Protein AF-A0A8E2B5D4-F1 (afdb_monomer)

Sequence (115 aa):
NPGNNLHVSSLSHRVDTRDLEAAFAKIGRVQKAQVMYDPHTRESRGFGFVTMETAEEADAAITALNATELMGKTMTVEKVCAAVHVCECARRGRARTPTPGRYYGPPKRNECTSY

Nearest PDB structures (foldseek):
  6ue5-assembly1_C  TM=9.657E-01  e=4.025E-10  Homo sapiens
  3mdf-assembly2_B  TM=9.377E-01  e=9.424E-10  Homo sapiens
  2rra-assembly1_A  TM=9.316E-01  e=9.424E-10 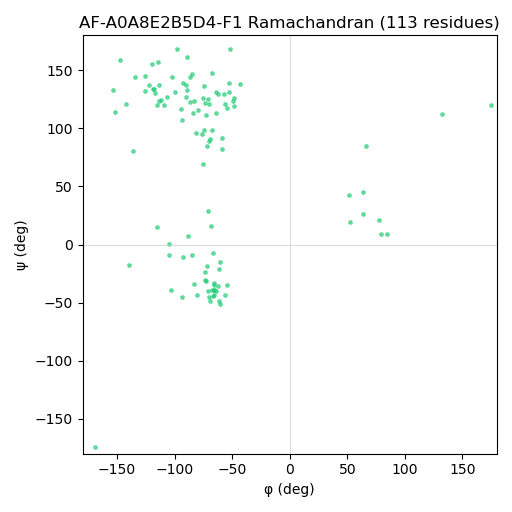 Homo sapiens
  7dvq-assembly1_Y  TM=8.521E-01  e=5.101E-08  Homo sapiens
  7b0y-assembly1_b  TM=7.780E-01  e=5.379E-07  Homo sapiens

Mean predicted aligned error: 14.14 Å

InterPro domains:
  IPR000504 RNA recognition motif domain [PF00076] (8-75)
  IPR000504 RNA recognition motif domain [PS50102] (4-82)
  IPR000504 RNA recognition motif domain [SM00360] (5-78)
  IPR012677 Nucleotide-binding alpha-beta plait domain superfamily [G3DSA:3.30.70.330] (1-113)
  IPR035979 RNA-binding domain superfamily [SSF54928] (2-98)
  IPR050441 RNA-binding motif [PTHR48034] (5-105)

Organism: NCBI:txid1052685

Radius of gy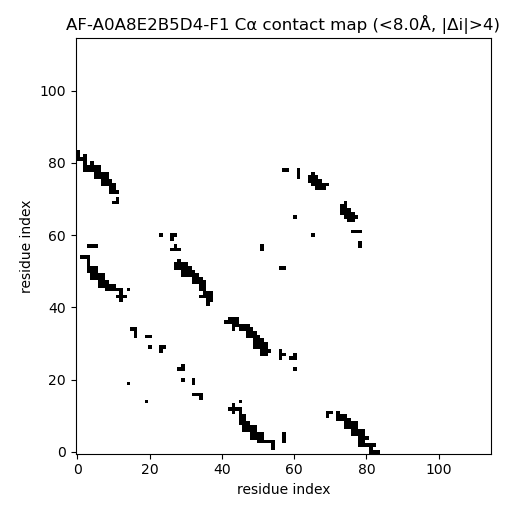ration: 27.96 Å; Cα contacts (8 Å, |Δi|>4): 165; chains: 1; bounding box: 54×87×54 Å

pLDDT: mean 73.02, std 13.36, range [32.47, 88.44]

Secondary structure (DSSP, 8-state):
--S-EEEEES--TT--HHHHHHHHTTTS-EEEEEEEEPTTT--EEEEEEEEES-HHHHHHHHHHHTT-EETTEE-EEEE-----S--TT-S---PPPPPSS---PSP--------

Foldseek 3Di:
DQQQKKKKAWADQPDDQVNVCVLLVVQAAWPDKAFDADPPVRTTPRIIMTGGPDNVSLVVSQVVQAQDDDPNIGMGMDTPCPPDDDPVPPPPPPDPPPPPDDPPDDDPPPDPDDD

Solvent-accessible surface area (backbone atoms only — not comparable to full-atom values): 7060 Å² total; per-residue (Å²): 94,92,46,26,36,36,37,39,38,52,44,51,65,85,67,50,51,66,58,52,47,60,59,48,54,76,68,36,63,70,74,45,68,46,62,46,62,38,88,84,78,71,43,42,70,19,38,33,42,36,32,35,73,42,45,68,46,42,55,52,42,31,71,74,48,40,65,41,74,48,95,92,32,58,22,42,43,43,74,43,74,51,83,71,80,76,63,99,72,71,63,90,71,74,71,75,73,76,69,93,63,84,84,79,68,82,80,81,88,71,82,85,76,90,130

Structure (mmCIF, N/CA/C/O backbone):
data_AF-A0A8E2B5D4-F1
#
_entry.id   AF-A0A8E2B5D4-F1
#
loop_
_atom_site.group_PDB
_atom_site.id
_atom_site.type_symbol
_atom_site.label_atom_id
_atom_site.label_alt_id
_atom_site.label_comp_id
_atom_site.label_asym_id
_atom_site.label_entity_id
_atom_site.label_seq_id
_atom_site.pdbx_PDB_ins_code
_atom_site.Cartn_x
_atom_site.Cartn_y
_atom_site.Cartn_z
_atom_site.occupancy
_atom_site.B_iso_or_equiv
_atom_site.auth_seq_id
_atom_site.auth_comp_id
_atom_site.auth_asym_id
_atom_site.auth_atom_id
_atom_site.pdbx_PDB_model_num
ATOM 1 N N . ASN A 1 1 ? -2.050 13.592 5.926 1.00 52.62 1 ASN A N 1
ATOM 2 C CA . ASN A 1 1 ? -2.754 12.611 5.074 1.00 52.62 1 ASN A CA 1
ATOM 3 C C . ASN A 1 1 ? -3.458 11.643 6.013 1.00 52.62 1 ASN A C 1
ATOM 5 O O . ASN A 1 1 ? -2.753 11.108 6.858 1.00 52.62 1 ASN A O 1
ATOM 9 N N . PRO A 1 2 ? -4.784 11.459 5.944 1.00 61.12 2 PRO A N 1
ATOM 10 C CA . PRO A 1 2 ? -5.584 10.778 6.979 1.00 61.12 2 PRO A CA 1
ATOM 11 C C . PRO A 1 2 ? -5.356 9.256 7.165 1.00 61.12 2 PRO A C 1
ATOM 13 O O . PRO A 1 2 ? -6.130 8.607 7.853 1.00 61.12 2 PRO A O 1
ATOM 16 N N . GLY A 1 3 ? -4.263 8.678 6.650 1.00 65.88 3 GLY A N 1
ATOM 17 C CA . GLY A 1 3 ? -3.929 7.259 6.855 1.00 65.88 3 GLY A CA 1
ATOM 18 C C . GLY A 1 3 ? -4.597 6.286 5.877 1.00 65.88 3 GLY A C 1
ATOM 19 O O . GLY A 1 3 ? -4.474 5.083 6.050 1.00 65.88 3 GLY A O 1
ATOM 20 N N . ASN A 1 4 ? -5.253 6.784 4.830 1.00 77.69 4 ASN A N 1
ATOM 21 C CA . ASN A 1 4 ? -6.055 5.986 3.890 1.00 77.69 4 ASN A CA 1
ATOM 22 C C . ASN A 1 4 ? -5.227 5.425 2.715 1.00 77.69 4 ASN A C 1
ATOM 24 O O . ASN A 1 4 ? -5.785 4.920 1.744 1.00 77.69 4 ASN A O 1
ATOM 28 N N . ASN A 1 5 ? -3.901 5.578 2.760 1.00 85.94 5 ASN A N 1
ATOM 29 C CA . ASN A 1 5 ? -3.005 5.140 1.696 1.00 85.94 5 ASN A CA 1
ATOM 30 C C . ASN A 1 5 ? -2.374 3.801 2.058 1.00 85.94 5 ASN A C 1
ATOM 32 O O . ASN A 1 5 ? -1.801 3.640 3.136 1.00 85.94 5 ASN A O 1
ATOM 36 N N . LEU A 1 6 ? -2.427 2.883 1.111 1.00 86.69 6 LEU A N 1
ATOM 37 C CA . LEU A 1 6 ? -1.893 1.539 1.179 1.00 86.69 6 LEU A CA 1
ATOM 38 C C . LEU A 1 6 ? -0.749 1.399 0.179 1.00 86.69 6 LEU A C 1
ATOM 40 O O . LEU A 1 6 ? -0.823 1.870 -0.959 1.00 86.69 6 LEU A O 1
ATOM 44 N N . HIS A 1 7 ? 0.310 0.743 0.626 1.00 87.31 7 HIS A N 1
ATOM 45 C CA . HIS A 1 7 ? 1.449 0.337 -0.173 1.00 87.31 7 HIS A CA 1
ATOM 46 C C . HIS A 1 7 ? 1.377 -1.164 -0.380 1.00 87.31 7 HIS A C 1
ATOM 48 O O . HIS A 1 7 ? 1.260 -1.924 0.577 1.00 87.31 7 HIS A O 1
ATOM 54 N N . VAL A 1 8 ? 1.452 -1.584 -1.635 1.00 85.56 8 VAL A N 1
ATOM 55 C CA . VAL A 1 8 ? 1.482 -2.996 -1.999 1.00 85.56 8 VAL A CA 1
ATOM 56 C C . VAL A 1 8 ? 2.857 -3.307 -2.566 1.00 85.56 8 VAL A C 1
ATOM 58 O O . VAL A 1 8 ? 3.307 -2.660 -3.514 1.00 85.56 8 VAL A O 1
ATOM 61 N N . SER A 1 9 ? 3.518 -4.289 -1.965 1.00 82.75 9 SER A N 1
ATOM 62 C CA . SER A 1 9 ? 4.863 -4.749 -2.291 1.00 82.75 9 SER A CA 1
ATOM 63 C C . SER A 1 9 ? 4.882 -6.205 -2.717 1.00 82.75 9 SER A C 1
ATOM 65 O O . SER A 1 9 ? 4.032 -6.998 -2.320 1.00 82.75 9 SER A O 1
ATOM 67 N N . SER A 1 10 ? 5.907 -6.561 -3.497 1.00 78.56 10 SER A N 1
ATOM 68 C CA . SER A 1 10 ? 6.164 -7.942 -3.919 1.00 78.56 10 SER A CA 1
ATOM 69 C C . SER A 1 10 ? 5.044 -8.530 -4.793 1.00 78.56 10 SER A C 1
ATOM 71 O O . SER A 1 10 ? 4.619 -9.672 -4.634 1.00 78.56 10 SER A O 1
ATOM 73 N N . LEU A 1 11 ? 4.572 -7.750 -5.768 1.00 76.44 11 LEU A N 1
ATOM 74 C CA . LEU A 1 11 ? 3.659 -8.240 -6.800 1.00 76.44 11 LEU A CA 1
ATOM 75 C C . LEU A 1 11 ? 4.425 -8.889 -7.956 1.00 76.44 11 LEU A C 1
ATOM 77 O O . LEU A 1 11 ? 5.528 -8.473 -8.320 1.00 76.44 11 LEU A O 1
ATOM 81 N N . SER A 1 12 ? 3.818 -9.910 -8.560 1.00 73.31 12 SER A N 1
ATOM 82 C CA . SER A 1 12 ? 4.306 -10.481 -9.816 1.00 73.31 12 SER A CA 1
ATOM 83 C C . SER A 1 12 ? 4.130 -9.478 -10.958 1.00 73.31 12 SER A C 1
ATOM 85 O O . SER A 1 12 ? 3.157 -8.728 -10.985 1.00 73.31 12 SER A O 1
ATOM 87 N N . HIS A 1 13 ? 5.033 -9.497 -11.943 1.00 74.19 13 HIS A N 1
ATOM 88 C CA . HIS A 1 13 ? 4.990 -8.589 -13.098 1.00 74.19 13 HIS A CA 1
ATOM 89 C C . HIS A 1 13 ? 3.718 -8.728 -13.951 1.00 74.19 13 HIS A C 1
ATOM 91 O O . HIS A 1 13 ? 3.427 -7.856 -14.761 1.00 74.19 13 HIS A O 1
ATOM 97 N N . ARG A 1 14 ? 2.964 -9.817 -13.753 1.00 75.94 14 ARG A N 1
ATOM 98 C CA . ARG A 1 14 ? 1.689 -10.111 -14.419 1.00 75.94 14 ARG A CA 1
ATOM 99 C C . ARG A 1 14 ? 0.466 -9.480 -13.750 1.00 75.94 14 ARG A C 1
ATOM 101 O O . ARG A 1 14 ? -0.622 -9.630 -14.285 1.00 75.94 14 ARG A O 1
ATOM 108 N N . VAL A 1 15 ? 0.617 -8.888 -12.564 1.00 76.50 15 VAL A N 1
ATOM 109 C CA . VAL A 1 15 ? -0.505 -8.295 -11.826 1.00 76.50 15 VAL A CA 1
ATOM 110 C C . VAL A 1 15 ? -0.709 -6.863 -12.297 1.00 76.50 15 VAL A C 1
ATOM 112 O O . VAL A 1 15 ? 0.199 -6.037 -12.180 1.00 76.50 15 VAL A O 1
ATOM 115 N N . ASP A 1 16 ? -1.914 -6.577 -12.781 1.00 82.38 16 ASP A N 1
ATOM 116 C CA . ASP A 1 16 ? -2.311 -5.256 -13.249 1.00 82.38 16 ASP A CA 1
ATOM 117 C C . ASP A 1 16 ? -3.094 -4.478 -12.182 1.00 82.38 16 ASP A C 1
ATOM 119 O O . ASP A 1 16 ? -3.585 -5.010 -11.181 1.00 82.38 16 ASP A O 1
ATOM 123 N N . THR A 1 17 ? -3.287 -3.183 -12.439 1.00 85.12 17 THR A N 1
ATOM 124 C CA . THR A 1 17 ? -4.121 -2.301 -11.607 1.00 85.12 17 THR A CA 1
ATOM 125 C C . THR A 1 17 ? -5.538 -2.853 -11.420 1.00 85.12 17 THR A C 1
ATOM 127 O O . THR A 1 17 ? -6.113 -2.715 -10.343 1.00 85.12 17 THR A O 1
ATOM 130 N N . ARG A 1 18 ? -6.088 -3.517 -12.446 1.00 85.81 18 ARG A N 1
ATOM 131 C CA . ARG A 1 18 ? -7.440 -4.090 -12.427 1.00 85.81 18 ARG A CA 1
ATOM 132 C C . ARG A 1 18 ? -7.577 -5.233 -11.420 1.00 85.81 18 ARG A C 1
ATOM 134 O O . ARG A 1 18 ? -8.606 -5.329 -10.757 1.00 85.81 18 ARG A O 1
ATOM 141 N N . ASP A 1 19 ? -6.560 -6.082 -11.301 1.00 83.62 19 ASP A N 1
ATOM 142 C CA . ASP A 1 19 ? -6.578 -7.212 -10.367 1.00 83.62 19 ASP A CA 1
ATOM 143 C C . ASP A 1 19 ? -6.477 -6.733 -8.921 1.00 83.62 19 ASP A C 1
ATOM 145 O O . ASP A 1 19 ? -7.196 -7.227 -8.050 1.00 83.62 19 ASP A O 1
ATOM 149 N N . LEU A 1 20 ? -5.634 -5.723 -8.674 1.00 83.94 20 LEU A N 1
ATOM 150 C CA . LEU A 1 20 ? -5.559 -5.069 -7.370 1.00 83.94 20 LEU A CA 1
ATOM 151 C C . LEU A 1 20 ? -6.906 -4.447 -7.011 1.00 83.94 20 LEU A C 1
ATOM 153 O O . LEU A 1 20 ? -7.448 -4.738 -5.950 1.00 83.94 20 LEU A O 1
ATOM 157 N N . GLU A 1 21 ? -7.485 -3.651 -7.907 1.00 87.00 21 GLU A N 1
ATOM 158 C CA . GLU A 1 21 ? -8.786 -3.022 -7.675 1.00 87.00 21 GLU A CA 1
ATOM 159 C C . GLU A 1 21 ? -9.871 -4.062 -7.360 1.00 87.00 21 GLU A C 1
ATOM 161 O O . GLU A 1 21 ? -10.600 -3.902 -6.385 1.00 87.00 21 GLU A O 1
ATOM 166 N N . ALA A 1 22 ? -9.918 -5.178 -8.094 1.00 86.12 22 ALA A N 1
ATOM 167 C CA . ALA A 1 22 ? -10.863 -6.264 -7.838 1.00 86.12 22 ALA A CA 1
ATOM 168 C C . ALA A 1 22 ? -10.633 -6.980 -6.493 1.00 86.12 22 ALA A C 1
ATOM 170 O O . ALA A 1 22 ? -11.592 -7.450 -5.877 1.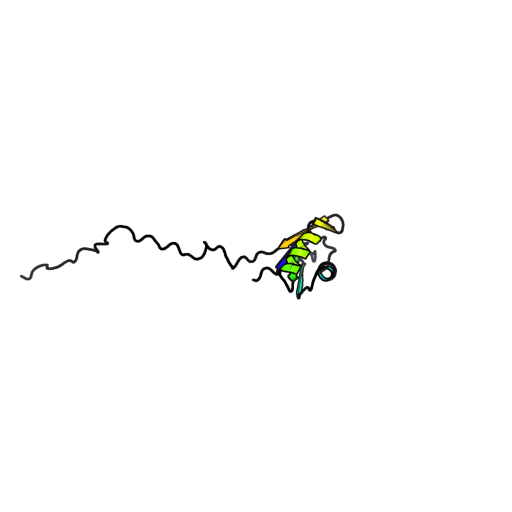00 86.12 22 ALA A O 1
ATOM 171 N N . ALA A 1 23 ? -9.386 -7.089 -6.027 1.00 82.75 23 ALA A N 1
ATOM 172 C CA . ALA A 1 23 ? -9.070 -7.657 -4.718 1.00 82.75 23 ALA A CA 1
ATOM 173 C C . ALA A 1 23 ? -9.512 -6.726 -3.580 1.00 82.75 23 ALA A C 1
ATOM 175 O O . ALA A 1 23 ? -10.164 -7.175 -2.637 1.00 82.75 23 ALA A O 1
ATOM 176 N N . PHE A 1 24 ? -9.222 -5.428 -3.699 1.00 83.69 24 PHE A N 1
ATOM 177 C CA . PHE A 1 24 ? -9.583 -4.429 -2.691 1.00 83.69 24 PHE A CA 1
ATOM 178 C C . PHE A 1 24 ? -11.086 -4.110 -2.679 1.00 83.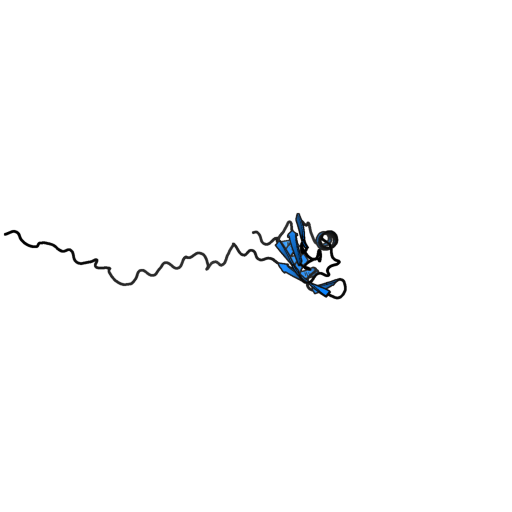69 24 PHE A C 1
ATOM 180 O O . PHE A 1 24 ? -11.648 -3.905 -1.604 1.00 83.69 24 PHE A O 1
ATOM 187 N N . ALA A 1 25 ? -11.767 -4.181 -3.828 1.00 85.56 25 ALA A N 1
ATOM 188 C CA . ALA A 1 25 ? -13.214 -3.971 -3.947 1.00 85.56 25 ALA A CA 1
ATOM 189 C C . ALA A 1 25 ? -14.061 -4.975 -3.145 1.00 85.56 25 ALA A C 1
ATOM 191 O O . ALA A 1 25 ? -15.220 -4.702 -2.842 1.00 85.56 25 ALA A O 1
ATOM 192 N N . LYS A 1 26 ? -13.504 -6.141 -2.787 1.00 85.19 26 LYS A N 1
ATOM 193 C CA . LYS A 1 26 ? -14.182 -7.130 -1.930 1.00 85.19 26 LYS A CA 1
ATOM 194 C C . LYS A 1 26 ? -14.246 -6.702 -0.465 1.00 85.19 26 LYS A C 1
ATOM 196 O O . LYS A 1 26 ? -15.086 -7.212 0.268 1.00 85.19 26 LYS A O 1
ATOM 201 N N . ILE A 1 27 ? -13.336 -5.827 -0.044 1.00 82.81 27 ILE A N 1
ATOM 202 C CA . ILE A 1 27 ? -13.167 -5.421 1.354 1.00 82.81 27 ILE A CA 1
ATOM 203 C C . ILE A 1 27 ? -13.777 -4.041 1.590 1.00 82.81 27 ILE A C 1
ATOM 205 O O . ILE A 1 27 ? -14.416 -3.830 2.616 1.00 82.81 27 ILE A O 1
ATOM 209 N N . GLY A 1 28 ? -13.618 -3.117 0.640 1.00 83.12 28 GLY A N 1
ATOM 210 C CA . GLY A 1 28 ? -14.141 -1.760 0.765 1.00 83.12 28 GLY A CA 1
ATOM 211 C C . GLY A 1 28 ? -14.073 -0.963 -0.531 1.00 83.12 28 GLY A C 1
ATOM 212 O O . GLY A 1 28 ? -13.706 -1.481 -1.590 1.00 83.12 28 GLY A O 1
ATOM 213 N N . ARG A 1 29 ? -14.429 0.322 -0.457 1.00 85.94 29 ARG A N 1
ATOM 214 C CA . ARG A 1 29 ? -14.387 1.219 -1.624 1.00 85.94 29 ARG A CA 1
ATOM 215 C C . ARG A 1 29 ? -12.987 1.786 -1.851 1.00 85.94 29 ARG A C 1
ATOM 217 O O . ARG A 1 29 ? -12.397 2.444 -0.992 1.00 85.94 29 ARG A O 1
ATOM 224 N N . VAL A 1 30 ? -12.470 1.560 -3.057 1.00 88.44 30 VAL A N 1
ATOM 225 C CA . VAL A 1 30 ? -11.190 2.103 -3.525 1.00 88.44 30 VAL A CA 1
ATOM 226 C C . VAL A 1 30 ? -11.436 3.453 -4.198 1.00 88.44 30 VAL A C 1
ATOM 228 O O . VAL A 1 30 ? -12.237 3.539 -5.125 1.00 88.44 30 VAL A O 1
A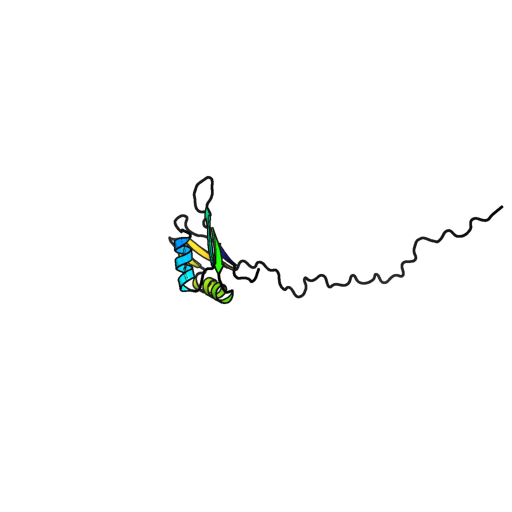TOM 231 N N . GLN A 1 31 ? -10.730 4.505 -3.775 1.00 88.00 31 GLN A N 1
ATOM 232 C CA . GLN A 1 31 ? -10.737 5.783 -4.497 1.00 88.00 31 GLN A CA 1
ATOM 233 C C . GLN A 1 31 ? -9.800 5.761 -5.702 1.00 88.00 31 GLN A C 1
ATOM 235 O O . GLN A 1 31 ? -10.127 6.294 -6.761 1.00 88.00 31 GLN A O 1
ATOM 240 N N . LYS A 1 32 ? -8.598 5.201 -5.529 1.00 86.38 32 LYS A N 1
ATOM 241 C CA . LYS A 1 32 ? -7.583 5.174 -6.584 1.00 86.38 32 LYS A CA 1
ATOM 242 C C . LYS A 1 32 ? -6.636 3.999 -6.411 1.00 86.38 32 LYS A C 1
ATOM 244 O O . LYS A 1 32 ? -6.090 3.814 -5.330 1.00 86.38 32 LYS A O 1
ATOM 249 N N . ALA A 1 33 ? -6.376 3.272 -7.491 1.00 87.75 33 ALA A N 1
ATOM 250 C CA . ALA A 1 33 ? -5.316 2.275 -7.570 1.00 87.75 33 ALA A CA 1
ATOM 251 C C . ALA A 1 33 ? -4.321 2.676 -8.666 1.00 87.75 33 ALA A C 1
ATOM 253 O O . ALA A 1 33 ? -4.715 3.079 -9.761 1.00 87.75 33 ALA A O 1
ATOM 254 N N . GLN A 1 34 ? -3.024 2.597 -8.374 1.00 85.38 34 GLN A N 1
ATOM 255 C CA . GLN A 1 34 ? -1.971 2.889 -9.342 1.00 85.38 34 GLN A CA 1
ATOM 256 C C . GLN A 1 34 ? -0.796 1.927 -9.173 1.00 85.38 34 GLN A C 1
ATOM 258 O O . GLN A 1 34 ? -0.156 1.889 -8.123 1.00 85.38 34 GLN A O 1
ATOM 263 N N . VAL A 1 35 ? -0.478 1.193 -10.238 1.00 86.88 35 VAL A N 1
ATOM 264 C CA . VAL A 1 35 ? 0.725 0.356 -10.333 1.00 86.88 35 VAL A CA 1
ATOM 265 C C . VAL A 1 35 ? 1.850 1.155 -10.981 1.00 86.88 35 VAL A C 1
ATOM 267 O O . VAL A 1 35 ? 1.620 1.919 -11.923 1.00 86.88 35 VAL A O 1
ATOM 270 N N . MET A 1 36 ? 3.068 1.001 -10.460 1.00 84.25 36 MET A N 1
ATOM 271 C CA . MET A 1 36 ? 4.248 1.669 -10.999 1.00 84.25 36 MET A CA 1
ATOM 272 C C . MET A 1 36 ? 4.973 0.743 -11.980 1.00 84.25 36 MET A C 1
ATOM 274 O O . MET A 1 36 ? 5.490 -0.311 -11.598 1.00 84.25 36 MET A O 1
ATOM 278 N N . TYR A 1 37 ? 5.035 1.161 -13.240 1.00 83.38 37 TYR A N 1
ATOM 279 C CA . TYR A 1 37 ? 5.741 0.452 -14.307 1.00 83.38 37 TYR A CA 1
ATOM 280 C C . TYR A 1 37 ? 7.078 1.130 -14.590 1.00 83.38 37 TYR A C 1
ATOM 282 O O . TYR A 1 37 ? 7.183 2.357 -14.509 1.00 83.38 37 TYR A O 1
ATOM 290 N N . ASP A 1 38 ? 8.103 0.342 -14.904 1.00 82.06 38 ASP A N 1
ATOM 291 C CA . ASP A 1 38 ? 9.375 0.893 -15.351 1.00 82.06 38 ASP A CA 1
ATOM 292 C C . ASP A 1 38 ? 9.253 1.379 -16.809 1.00 82.06 38 ASP A C 1
ATOM 294 O O . ASP A 1 38 ? 8.821 0.613 -17.677 1.00 82.06 38 ASP A O 1
ATOM 298 N N . PRO A 1 39 ? 9.602 2.641 -17.115 1.00 75.12 39 PRO A N 1
ATOM 299 C CA . PRO A 1 39 ? 9.440 3.187 -18.459 1.00 75.12 39 PRO A CA 1
ATOM 300 C C . PRO A 1 39 ? 10.441 2.617 -19.472 1.00 75.12 39 PRO A C 1
ATOM 302 O O . PRO A 1 39 ? 10.206 2.744 -20.672 1.00 75.12 39 PRO A O 1
ATOM 305 N N . HIS A 1 40 ? 11.549 2.011 -19.030 1.00 75.31 40 HIS A N 1
ATOM 306 C CA . HIS A 1 40 ? 12.603 1.536 -19.927 1.00 75.31 40 HIS A CA 1
ATOM 307 C C . HIS A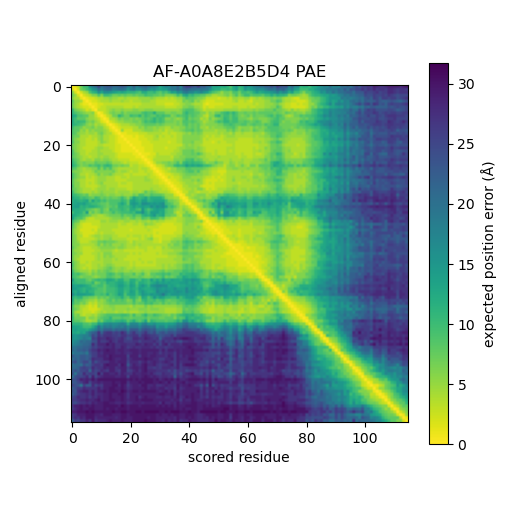 1 40 ? 12.416 0.065 -20.303 1.00 75.31 40 HIS A C 1
ATOM 309 O O . HIS A 1 40 ? 12.492 -0.289 -21.478 1.00 75.31 40 HIS A O 1
ATOM 315 N N . THR A 1 41 ? 12.117 -0.791 -19.324 1.00 75.19 41 THR A N 1
ATOM 316 C CA . THR A 1 41 ? 11.913 -2.229 -19.563 1.00 75.19 41 THR A CA 1
ATOM 317 C C . THR A 1 41 ? 10.451 -2.595 -19.821 1.00 75.19 41 THR A C 1
ATOM 319 O O . THR A 1 41 ? 10.177 -3.714 -20.248 1.00 75.19 41 THR A O 1
ATOM 322 N N . ARG A 1 42 ? 9.506 -1.663 -19.599 1.00 69.00 42 ARG A N 1
ATOM 323 C CA . ARG A 1 42 ? 8.050 -1.921 -19.565 1.00 69.00 42 ARG A CA 1
ATOM 324 C C . ARG A 1 42 ? 7.663 -3.054 -18.613 1.00 69.00 42 ARG A C 1
ATOM 326 O O . ARG A 1 42 ? 6.571 -3.604 -18.718 1.00 69.00 42 ARG A O 1
ATOM 333 N N . GLU A 1 43 ? 8.540 -3.388 -17.673 1.00 69.88 43 GLU A N 1
ATOM 334 C CA . GLU A 1 43 ? 8.242 -4.363 -16.641 1.00 69.88 43 GLU A CA 1
ATOM 335 C C . GLU A 1 43 ? 7.633 -3.656 -15.434 1.00 69.88 43 GLU A C 1
ATOM 337 O O . GLU A 1 43 ? 8.060 -2.575 -15.013 1.00 69.88 43 GLU A O 1
ATOM 342 N N . SER A 1 44 ? 6.597 -4.263 -14.867 1.00 70.50 44 SER A N 1
ATOM 343 C CA . SER A 1 44 ? 5.962 -3.777 -13.647 1.00 70.50 44 SER A CA 1
ATOM 344 C C . SER A 1 44 ? 6.994 -3.819 -12.529 1.00 70.50 44 SER A C 1
ATOM 346 O O . SER A 1 44 ? 7.595 -4.865 -12.302 1.00 70.50 44 SER A O 1
ATOM 348 N N . ARG A 1 45 ? 7.195 -2.741 -11.763 1.00 72.25 45 ARG A N 1
ATOM 349 C CA . ARG A 1 45 ? 8.174 -2.786 -10.656 1.00 72.25 45 ARG A CA 1
ATOM 350 C C . ARG A 1 45 ? 7.743 -3.746 -9.539 1.00 72.25 45 ARG A C 1
ATOM 352 O O . ARG A 1 45 ? 8.527 -4.010 -8.641 1.00 72.25 45 ARG A O 1
ATOM 359 N N . GLY A 1 46 ? 6.522 -4.283 -9.609 1.00 78.31 46 GLY A N 1
ATOM 360 C CA . GLY A 1 46 ? 5.955 -5.165 -8.592 1.00 78.31 46 GLY A CA 1
ATOM 361 C C . GLY A 1 46 ? 5.475 -4.393 -7.364 1.00 78.31 46 GLY A C 1
ATOM 362 O O . GLY A 1 46 ? 5.362 -4.973 -6.285 1.00 78.31 46 GLY A O 1
ATOM 363 N N . PHE A 1 47 ? 5.216 -3.091 -7.531 1.00 84.06 47 PHE A N 1
ATOM 364 C CA . PHE A 1 47 ? 4.778 -2.185 -6.476 1.00 84.06 47 PHE A CA 1
ATOM 365 C C . PHE A 1 47 ? 3.612 -1.323 -6.952 1.00 84.06 47 PHE A C 1
ATOM 367 O O . PHE A 1 47 ? 3.570 -0.882 -8.108 1.00 84.06 47 PHE A O 1
ATOM 374 N N . GLY A 1 48 ? 2.687 -1.054 -6.038 1.00 87.38 48 GLY A N 1
ATOM 375 C CA . GLY A 1 48 ? 1.520 -0.225 -6.298 1.00 87.38 48 GLY A CA 1
ATOM 376 C C . GLY A 1 48 ? 1.079 0.556 -5.070 1.00 87.38 48 GLY A C 1
ATOM 377 O O . GLY A 1 48 ? 1.387 0.201 -3.931 1.00 87.38 48 GLY A O 1
ATOM 378 N N . PHE A 1 49 ? 0.343 1.629 -5.328 1.00 87.88 49 PHE A N 1
ATOM 379 C CA . PHE A 1 49 ? -0.284 2.454 -4.307 1.00 87.88 49 PHE A CA 1
ATOM 380 C C . PHE A 1 49 ? -1.794 2.415 -4.481 1.00 87.88 49 PHE A C 1
ATOM 382 O O . PHE A 1 49 ? -2.307 2.570 -5.593 1.00 87.88 49 PHE A O 1
ATOM 389 N N . VAL A 1 50 ? -2.496 2.220 -3.370 1.00 88.00 50 VAL A N 1
ATOM 390 C CA . VAL A 1 50 ? -3.957 2.202 -3.324 1.00 88.00 50 VAL A CA 1
ATOM 391 C C . VAL A 1 50 ? -4.425 3.211 -2.284 1.00 88.00 50 VAL A C 1
ATOM 393 O O . VAL A 1 50 ? -3.917 3.247 -1.169 1.00 88.00 50 VAL A O 1
ATOM 396 N N . THR A 1 51 ? -5.387 4.048 -2.646 1.00 87.50 51 THR A N 1
ATOM 397 C CA . THR A 1 51 ? -6.050 4.979 -1.735 1.00 87.50 51 THR A CA 1
ATOM 398 C C . THR A 1 51 ? -7.469 4.484 -1.505 1.00 87.50 51 THR A C 1
ATOM 400 O O . THR A 1 51 ? -8.246 4.364 -2.455 1.00 87.50 51 THR A O 1
ATOM 403 N N . MET A 1 52 ? -7.792 4.197 -0.247 1.00 87.62 52 MET A N 1
ATOM 404 C CA . MET A 1 52 ? -9.124 3.781 0.195 1.00 87.62 52 MET A CA 1
ATOM 405 C C . MET A 1 52 ? -9.980 4.993 0.564 1.00 87.62 52 MET A C 1
ATOM 407 O O . MET A 1 52 ? -9.461 6.084 0.823 1.00 87.62 52 MET A O 1
ATOM 411 N N . GLU A 1 53 ? -11.297 4.804 0.603 1.00 87.25 53 GLU A N 1
ATOM 412 C CA . GLU A 1 53 ? -12.222 5.841 1.061 1.00 87.25 53 GLU A CA 1
ATOM 413 C C . GLU A 1 53 ? -12.073 6.093 2.567 1.00 87.25 53 GLU A C 1
ATOM 415 O O . GLU A 1 53 ? -11.858 7.237 2.980 1.00 87.25 53 GLU A O 1
ATOM 420 N N . THR A 1 54 ? -12.068 5.030 3.376 1.00 86.06 54 THR A N 1
ATOM 421 C CA . THR A 1 54 ? -11.899 5.116 4.833 1.00 86.06 54 THR A CA 1
ATOM 422 C C . THR A 1 54 ? -10.600 4.466 5.323 1.00 86.06 54 THR A C 1
ATOM 424 O O . THR A 1 54 ? -10.004 3.613 4.664 1.00 86.06 54 THR A O 1
ATOM 427 N N . ALA A 1 55 ? -10.133 4.886 6.504 1.00 83.75 55 ALA A N 1
ATOM 428 C CA . ALA A 1 55 ? -8.969 4.279 7.151 1.00 83.75 55 ALA A CA 1
ATOM 429 C C . ALA A 1 55 ? -9.288 2.894 7.746 1.00 83.75 55 ALA A C 1
ATOM 431 O O . ALA A 1 55 ? -8.419 2.029 7.753 1.00 83.75 55 ALA A O 1
ATOM 432 N N . GLU A 1 56 ? -10.528 2.672 8.189 1.00 84.94 56 GLU A N 1
ATOM 433 C CA . GLU A 1 56 ? -10.976 1.401 8.770 1.00 84.94 56 GLU A CA 1
ATOM 434 C C . GLU A 1 56 ? -10.980 0.278 7.723 1.00 84.94 56 GLU A C 1
ATOM 436 O O . GLU A 1 56 ? -10.447 -0.805 7.970 1.00 84.94 56 GLU A O 1
ATOM 441 N N . GLU A 1 57 ? -11.488 0.556 6.515 1.00 85.06 57 GLU A N 1
ATOM 442 C CA . GLU A 1 57 ? -11.415 -0.376 5.379 1.00 85.06 57 GLU A CA 1
ATOM 443 C C . GLU A 1 57 ? -9.965 -0.662 4.978 1.00 85.06 57 GLU A C 1
ATOM 445 O O . GLU A 1 57 ? -9.632 -1.784 4.597 1.00 85.06 57 GLU A O 1
ATOM 450 N N . ALA A 1 58 ? -9.088 0.340 5.082 1.00 84.00 58 ALA A N 1
ATOM 451 C CA . ALA A 1 58 ? -7.671 0.183 4.785 1.00 84.00 58 ALA A CA 1
ATOM 452 C C . ALA A 1 58 ? -6.988 -0.777 5.780 1.00 84.00 58 ALA A C 1
ATOM 454 O O . ALA A 1 58 ? -6.235 -1.657 5.364 1.00 84.00 58 ALA A O 1
ATOM 455 N N . ASP A 1 59 ? -7.288 -0.658 7.077 1.00 84.56 59 ASP A N 1
ATOM 456 C CA . ASP A 1 59 ? -6.759 -1.545 8.122 1.00 84.56 59 ASP A CA 1
ATOM 457 C C . ASP A 1 59 ? -7.313 -2.982 7.997 1.00 84.56 59 ASP A C 1
ATOM 459 O O . ASP A 1 59 ? -6.566 -3.960 8.122 1.00 84.56 59 ASP A O 1
ATOM 463 N N . ALA A 1 60 ? -8.596 -3.135 7.654 1.00 85.06 60 ALA A N 1
ATOM 464 C CA . ALA A 1 60 ? -9.190 -4.440 7.351 1.00 85.06 60 ALA A CA 1
ATOM 465 C C . ALA A 1 60 ? -8.559 -5.084 6.102 1.00 85.06 60 ALA A C 1
ATOM 467 O O . ALA A 1 60 ? -8.269 -6.280 6.091 1.00 85.06 60 ALA A O 1
ATOM 468 N N . ALA A 1 61 ? -8.274 -4.290 5.067 1.00 84.12 61 ALA A N 1
ATOM 469 C CA . ALA A 1 61 ? -7.622 -4.780 3.858 1.00 84.12 61 ALA A CA 1
ATOM 470 C C . ALA A 1 61 ? -6.190 -5.252 4.122 1.00 84.12 61 ALA A C 1
ATOM 472 O O . ALA A 1 61 ? -5.789 -6.291 3.604 1.00 84.12 61 ALA A O 1
ATOM 473 N N . ILE A 1 62 ? -5.436 -4.542 4.965 1.00 85.25 62 ILE A N 1
ATOM 474 C CA . ILE A 1 62 ? -4.095 -4.970 5.379 1.00 85.25 62 ILE A CA 1
ATOM 475 C C . ILE A 1 62 ? -4.173 -6.304 6.117 1.00 85.25 62 ILE A C 1
ATOM 477 O O . ILE A 1 62 ? -3.440 -7.224 5.779 1.00 85.25 62 ILE A O 1
ATOM 481 N N . THR A 1 63 ? -5.065 -6.452 7.095 1.00 82.38 63 THR A N 1
ATOM 482 C CA . THR A 1 63 ? -5.136 -7.700 7.876 1.00 82.38 63 THR A CA 1
ATOM 483 C C . THR A 1 63 ? -5.575 -8.903 7.039 1.00 82.38 63 THR A C 1
ATOM 485 O O . THR A 1 63 ? -5.067 -10.000 7.257 1.00 82.38 63 THR A O 1
ATOM 488 N N . ALA A 1 64 ? -6.462 -8.707 6.059 1.00 80.88 64 ALA A N 1
ATOM 489 C CA . ALA A 1 64 ? -6.965 -9.780 5.204 1.00 80.88 64 ALA A CA 1
ATOM 490 C C . ALA A 1 64 ? -6.049 -10.131 4.015 1.00 80.88 64 ALA A C 1
ATOM 492 O O . ALA A 1 64 ? -6.016 -11.288 3.601 1.00 80.88 64 ALA A O 1
ATOM 493 N N . LEU A 1 65 ? -5.341 -9.153 3.435 1.00 78.38 65 LEU A N 1
ATOM 494 C CA . LEU A 1 65 ? -4.547 -9.337 2.208 1.00 78.38 65 LEU A CA 1
ATOM 495 C C . LEU A 1 65 ? -3.035 -9.403 2.453 1.00 78.38 65 LEU A C 1
ATOM 497 O O . LEU A 1 65 ? -2.288 -9.747 1.533 1.00 78.38 65 LEU A O 1
ATOM 501 N N . ASN A 1 66 ? -2.563 -9.106 3.667 1.00 80.50 66 ASN A N 1
ATOM 502 C CA . ASN A 1 66 ? -1.154 -9.255 4.008 1.00 80.50 66 ASN A CA 1
ATOM 503 C C . ASN A 1 66 ? -0.727 -10.729 3.929 1.00 80.50 66 ASN A C 1
ATOM 505 O O . ASN A 1 66 ? -1.387 -11.609 4.475 1.00 80.50 66 ASN A O 1
ATOM 509 N N . ALA A 1 67 ? 0.395 -10.973 3.251 1.00 68.50 67 ALA A N 1
ATOM 510 C CA . ALA A 1 67 ? 0.980 -12.291 3.025 1.00 68.50 67 ALA A CA 1
ATOM 511 C C . ALA A 1 67 ? 0.111 -13.252 2.195 1.00 68.50 67 ALA A C 1
ATOM 513 O O . ALA A 1 67 ? 0.268 -14.468 2.290 1.00 68.50 67 ALA A O 1
ATOM 514 N N . THR A 1 68 ? -0.769 -12.728 1.336 1.00 68.31 68 THR A N 1
ATOM 515 C CA . THR A 1 68 ? -1.462 -13.572 0.356 1.00 68.31 68 THR A CA 1
ATOM 516 C C . THR A 1 68 ? -0.514 -13.978 -0.778 1.00 68.31 68 THR A C 1
ATOM 518 O O . THR A 1 68 ? 0.289 -13.184 -1.276 1.00 68.31 68 THR A O 1
ATOM 521 N N . GLU A 1 69 ? -0.570 -15.248 -1.173 1.00 67.75 69 GLU A N 1
ATOM 522 C CA . GLU A 1 69 ? 0.258 -15.789 -2.251 1.00 67.75 69 GLU A CA 1
ATOM 523 C C . GLU A 1 69 ? -0.406 -15.511 -3.607 1.00 67.75 69 GLU A C 1
ATOM 525 O O . GLU A 1 69 ? -1.459 -16.070 -3.917 1.00 67.75 69 GLU A O 1
ATOM 530 N N . LEU A 1 70 ? 0.210 -14.672 -4.447 1.00 61.44 70 LEU A N 1
ATOM 531 C CA . LEU A 1 70 ? -0.177 -14.535 -5.855 1.00 61.44 70 LEU A CA 1
ATOM 532 C C . LEU A 1 70 ? 0.951 -14.996 -6.764 1.00 61.44 70 LEU A C 1
ATOM 534 O O . LEU A 1 70 ? 2.048 -14.441 -6.781 1.00 61.44 70 LEU A O 1
ATOM 538 N N . MET A 1 71 ? 0.642 -16.005 -7.579 1.00 59.16 71 MET A N 1
ATOM 539 C CA . MET A 1 71 ? 1.537 -16.539 -8.610 1.00 59.16 71 MET A CA 1
ATOM 540 C C . MET A 1 71 ? 2.942 -16.899 -8.090 1.00 59.16 71 MET A C 1
ATOM 542 O O . MET A 1 71 ? 3.943 -16.609 -8.744 1.00 59.16 71 MET A O 1
ATOM 546 N N . GLY A 1 72 ? 3.018 -17.529 -6.913 1.00 67.62 72 GLY A N 1
ATOM 547 C CA . GLY A 1 72 ? 4.275 -18.017 -6.331 1.00 67.62 72 GLY A CA 1
ATOM 548 C C . GLY A 1 72 ? 5.138 -16.945 -5.657 1.00 67.62 72 GLY A C 1
ATOM 549 O O . GLY A 1 72 ? 6.277 -17.230 -5.292 1.00 67.62 72 GLY A O 1
ATOM 550 N N . LYS A 1 73 ? 4.616 -15.726 -5.479 1.00 66.62 73 LYS A N 1
ATOM 551 C CA . LYS A 1 73 ? 5.201 -14.691 -4.619 1.00 66.62 73 LYS A CA 1
ATOM 552 C C . LYS A 1 73 ? 4.195 -14.271 -3.557 1.00 66.62 73 LYS A C 1
ATOM 554 O O . LYS A 1 73 ? 3.014 -14.076 -3.842 1.00 66.62 73 LYS A O 1
ATOM 559 N N . THR A 1 74 ? 4.680 -14.118 -2.334 1.00 76.31 74 THR A N 1
ATOM 560 C CA . THR A 1 74 ? 3.929 -13.497 -1.248 1.00 76.31 74 THR A CA 1
ATOM 561 C C . THR A 1 74 ? 3.882 -11.997 -1.492 1.00 76.31 74 THR A C 1
ATOM 563 O O . THR A 1 74 ? 4.926 -11.348 -1.618 1.00 76.31 74 THR A O 1
ATOM 566 N N . MET A 1 75 ? 2.673 -11.449 -1.589 1.00 80.25 75 MET A N 1
ATOM 567 C CA . MET A 1 75 ? 2.493 -10.003 -1.603 1.00 80.25 75 MET A CA 1
ATOM 568 C C . MET A 1 75 ? 2.389 -9.492 -0.168 1.00 80.25 75 MET A C 1
ATOM 570 O O . MET A 1 75 ? 1.800 -10.139 0.702 1.00 80.25 75 MET A O 1
ATOM 574 N N . THR A 1 76 ? 2.937 -8.312 0.076 1.00 82.94 76 THR A N 1
ATOM 575 C CA . THR A 1 76 ? 2.837 -7.627 1.364 1.00 82.94 76 THR A CA 1
ATOM 576 C C . THR A 1 76 ? 2.082 -6.323 1.178 1.00 82.94 76 THR A C 1
ATOM 578 O O . THR A 1 76 ? 2.362 -5.548 0.264 1.00 82.94 76 THR A O 1
ATOM 581 N N . VAL A 1 77 ? 1.086 -6.093 2.031 1.00 86.50 77 VAL A N 1
ATOM 582 C CA . VAL A 1 77 ? 0.287 -4.865 2.030 1.00 86.50 77 VAL A CA 1
ATOM 583 C C . VAL A 1 77 ? 0.582 -4.130 3.325 1.00 86.50 77 VAL A C 1
ATOM 585 O O . VAL A 1 77 ? 0.414 -4.684 4.408 1.00 86.50 77 VAL A O 1
ATOM 588 N N . GLU A 1 78 ? 1.028 -2.886 3.216 1.00 84.12 78 GLU A N 1
ATOM 589 C CA . GLU A 1 78 ? 1.403 -2.048 4.349 1.00 84.12 78 GLU A CA 1
ATOM 590 C C . GLU A 1 78 ? 0.641 -0.726 4.311 1.00 84.12 78 GLU A C 1
ATOM 592 O O . GLU A 1 78 ? 0.407 -0.141 3.251 1.00 84.12 78 GLU A O 1
ATOM 597 N N . LYS A 1 79 ? 0.282 -0.203 5.485 1.00 82.94 79 LYS A N 1
ATOM 598 C CA . LYS A 1 79 ? -0.258 1.154 5.587 1.00 82.94 79 LYS A CA 1
ATOM 599 C C . LYS A 1 79 ? 0.860 2.151 5.326 1.00 82.94 79 LYS A C 1
ATOM 601 O O . LYS A 1 79 ? 1.860 2.169 6.047 1.00 82.94 79 LYS A O 1
ATOM 606 N N . VAL A 1 80 ? 0.669 3.056 4.372 1.00 78.12 80 VAL A N 1
ATOM 607 C CA . VAL A 1 80 ? 1.549 4.218 4.248 1.00 78.12 80 VAL A CA 1
ATOM 608 C C . VAL A 1 80 ? 1.163 5.193 5.341 1.00 78.12 80 VAL A C 1
ATOM 610 O O . VAL A 1 80 ? 0.259 6.023 5.198 1.00 78.12 80 VAL A O 1
ATOM 613 N N . CYS A 1 81 ? 1.878 5.104 6.455 1.00 56.09 81 CYS A N 1
ATOM 614 C CA . CYS A 1 81 ? 1.795 6.113 7.488 1.00 56.09 81 CYS A CA 1
ATOM 615 C C . CYS A 1 81 ? 2.460 7.393 6.968 1.00 56.09 81 CYS A C 1
ATOM 617 O O . CYS A 1 81 ? 3.649 7.633 7.157 1.00 56.09 81 CYS A O 1
ATOM 619 N N . ALA A 1 82 ? 1.687 8.252 6.307 1.00 55.25 82 ALA A N 1
ATOM 620 C CA . ALA A 1 82 ? 2.055 9.653 6.157 1.00 55.25 82 ALA A CA 1
ATOM 621 C C . ALA A 1 82 ? 1.801 10.340 7.505 1.00 55.25 82 ALA A C 1
ATOM 623 O O . ALA A 1 82 ? 0.840 11.097 7.657 1.00 55.25 82 ALA A O 1
ATOM 624 N N . ALA A 1 83 ? 2.625 9.995 8.497 1.00 47.62 83 ALA A N 1
ATOM 625 C CA . ALA A 1 83 ? 2.564 10.505 9.855 1.00 47.62 83 ALA A CA 1
ATOM 626 C C . ALA A 1 83 ? 2.710 12.032 9.848 1.00 47.62 83 ALA A C 1
ATOM 628 O O . ALA A 1 83 ? 3.807 12.580 9.898 1.00 47.62 83 ALA A O 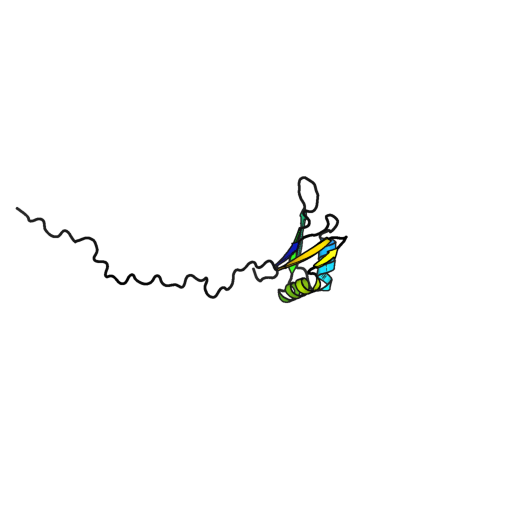1
ATOM 629 N N . VAL A 1 84 ? 1.578 12.731 9.792 1.00 48.66 84 VAL A N 1
ATOM 630 C CA . VAL A 1 84 ? 1.466 14.146 10.142 1.00 48.66 84 VAL A CA 1
ATOM 631 C C . VAL A 1 84 ? 0.196 14.295 10.977 1.00 48.66 84 VAL A C 1
ATOM 633 O O . VAL A 1 84 ? -0.848 14.644 10.433 1.00 48.66 84 VAL A O 1
ATOM 636 N N . HIS A 1 85 ? 0.332 13.950 12.266 1.00 41.44 85 HIS A N 1
ATOM 637 C CA . HIS A 1 85 ? -0.564 14.082 13.440 1.00 41.44 85 HIS A CA 1
ATOM 638 C C . HIS A 1 85 ? -0.594 12.729 14.176 1.00 41.44 85 HIS A C 1
ATOM 640 O O . HIS A 1 85 ? -1.078 11.764 13.613 1.00 41.44 85 HIS A O 1
ATOM 646 N N . VAL A 1 86 ? -0.088 12.515 15.392 1.00 48.91 86 VAL A N 1
ATOM 647 C CA . VAL A 1 86 ? 0.445 13.367 16.461 1.00 48.91 86 VAL A CA 1
ATOM 648 C C . VAL A 1 86 ? 1.460 12.505 17.235 1.00 48.91 86 VAL A C 1
ATOM 650 O O . VAL A 1 86 ? 1.071 11.550 17.889 1.00 48.91 86 VAL A O 1
ATOM 653 N N . CYS A 1 87 ? 2.756 12.836 17.212 1.00 32.47 87 CYS A N 1
ATOM 654 C CA . CYS A 1 87 ? 3.544 12.646 18.435 1.00 32.47 87 CYS A CA 1
ATOM 655 C C . CYS A 1 87 ? 3.165 13.857 19.272 1.00 32.47 87 CYS A C 1
ATOM 657 O O . CYS A 1 87 ? 3.489 14.987 18.884 1.00 32.47 87 CYS A O 1
ATOM 659 N N . GLU A 1 88 ? 2.523 13.661 20.415 1.00 50.75 88 GLU A N 1
ATOM 660 C CA . GLU A 1 88 ? 2.224 14.728 21.383 1.00 50.75 88 GLU A CA 1
ATOM 661 C C . GLU A 1 88 ? 3.501 15.225 22.105 1.00 50.75 88 GLU A C 1
ATOM 663 O O . GLU A 1 88 ? 3.508 15.683 23.235 1.00 50.75 88 GLU A O 1
ATOM 668 N N . CYS A 1 89 ? 4.625 15.111 21.404 1.00 46.97 89 CYS A N 1
ATOM 669 C CA . CYS A 1 89 ? 6.003 15.291 21.812 1.00 46.97 89 CYS A CA 1
ATOM 670 C C . CYS A 1 89 ? 6.818 16.032 20.735 1.00 46.97 89 CYS A C 1
ATOM 672 O O . CYS A 1 89 ? 7.890 16.558 21.035 1.00 46.97 89 CYS A O 1
ATOM 674 N N . ALA A 1 90 ? 6.325 16.087 19.486 1.00 49.81 90 ALA A N 1
ATOM 675 C CA . ALA A 1 90 ? 7.051 16.637 18.335 1.00 49.81 90 ALA A CA 1
ATOM 676 C C . ALA A 1 90 ? 6.567 18.026 17.880 1.00 49.81 90 ALA A C 1
ATOM 678 O O . ALA A 1 90 ? 7.157 18.613 16.971 1.00 49.81 90 ALA A O 1
ATOM 679 N N . ARG A 1 91 ? 5.565 18.629 18.543 1.00 54.31 91 ARG A N 1
ATOM 680 C CA . ARG A 1 91 ? 5.520 20.097 18.588 1.00 54.31 91 ARG A CA 1
ATOM 681 C C . ARG A 1 91 ? 6.678 20.512 19.479 1.00 54.31 91 ARG A C 1
ATOM 683 O O . ARG A 1 91 ? 6.756 20.083 20.625 1.00 54.31 91 ARG A O 1
ATOM 690 N N . ARG A 1 92 ? 7.601 21.306 18.943 1.00 56.41 92 ARG A N 1
ATOM 691 C CA . ARG A 1 92 ? 8.706 21.926 19.682 1.00 56.41 92 ARG A CA 1
ATOM 692 C C . ARG A 1 92 ? 8.138 22.800 20.810 1.00 56.41 92 ARG A C 1
ATOM 694 O O . ARG A 1 92 ? 7.975 23.998 20.646 1.00 56.41 92 ARG A O 1
ATOM 701 N N . GLY A 1 93 ? 7.797 22.166 21.925 1.00 53.50 93 GLY A N 1
ATOM 702 C CA . GLY A 1 93 ? 7.314 22.761 23.167 1.00 53.50 93 GLY A CA 1
ATOM 703 C C . GLY A 1 93 ? 8.286 22.529 24.319 1.00 53.50 93 GLY A C 1
ATOM 704 O O . GLY A 1 93 ? 7.929 22.723 25.472 1.00 53.50 93 GLY A O 1
ATOM 705 N N . ARG A 1 94 ? 9.533 22.130 24.037 1.00 54.56 94 ARG A N 1
ATOM 706 C CA . ARG A 1 94 ? 10.600 22.379 25.004 1.00 54.56 94 ARG A CA 1
ATOM 707 C C . ARG A 1 94 ? 10.892 23.863 24.899 1.00 54.56 94 ARG A C 1
ATOM 709 O O . ARG A 1 94 ? 11.567 24.291 23.961 1.00 54.56 94 ARG A O 1
ATOM 716 N N . ALA A 1 95 ? 10.332 24.648 25.815 1.00 57.94 95 ALA A N 1
ATOM 717 C CA . ALA A 1 95 ? 10.869 25.971 26.070 1.00 57.94 95 ALA A CA 1
ATOM 718 C C . ALA A 1 95 ? 12.382 25.795 26.238 1.00 57.94 95 ALA A C 1
ATOM 720 O O . ALA A 1 95 ? 12.827 24.935 27.003 1.00 57.94 95 ALA A O 1
ATOM 721 N N . ARG A 1 96 ? 13.176 26.545 25.468 1.00 57.94 96 ARG A N 1
ATOM 722 C CA . ARG A 1 96 ? 14.599 26.675 25.772 1.00 57.94 96 ARG A CA 1
ATOM 723 C C . ARG A 1 96 ? 14.648 27.145 27.217 1.00 57.94 96 ARG A C 1
ATOM 725 O O . ARG A 1 96 ? 14.088 28.199 27.513 1.00 57.94 96 ARG A O 1
ATOM 732 N N . THR A 1 97 ? 15.228 26.348 28.105 1.00 60.53 97 THR A N 1
ATOM 733 C CA . THR A 1 97 ? 15.446 26.754 29.489 1.00 60.53 97 THR A CA 1
ATOM 734 C C . THR A 1 97 ? 16.106 28.132 29.432 1.00 60.53 97 THR A C 1
ATOM 736 O O . THR A 1 97 ? 17.113 28.257 28.726 1.00 60.53 97 THR A O 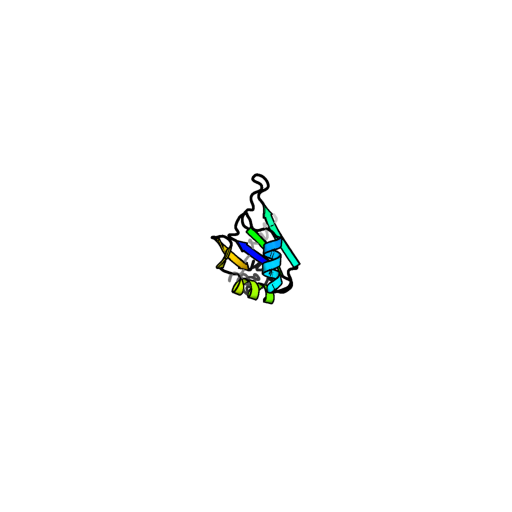1
ATOM 739 N N . PRO A 1 98 ? 15.548 29.187 30.056 1.00 63.34 98 PRO A N 1
ATOM 740 C CA . PRO A 1 98 ? 16.278 30.439 30.151 1.00 63.34 98 PRO A CA 1
ATOM 741 C C . PRO A 1 98 ? 17.594 30.087 30.833 1.00 63.34 98 PRO A C 1
ATOM 743 O O . PRO A 1 98 ? 17.587 29.479 31.903 1.00 63.34 98 PRO A O 1
ATOM 746 N N . THR A 1 99 ? 18.716 30.360 30.167 1.00 63.75 99 THR A N 1
ATOM 747 C CA . THR A 1 99 ? 20.039 30.177 30.762 1.00 63.75 99 THR A CA 1
ATOM 748 C C . THR A 1 99 ? 20.005 30.831 32.140 1.00 63.75 99 THR A C 1
ATOM 750 O O . THR A 1 99 ? 19.709 32.028 32.205 1.00 63.75 99 THR A O 1
ATOM 753 N N . PRO A 1 100 ? 20.228 30.086 33.237 1.00 62.81 100 PRO A N 1
ATOM 754 C CA . PRO A 1 100 ? 20.253 30.669 34.566 1.00 62.81 100 PRO A CA 1
ATOM 755 C C . PRO A 1 100 ? 21.509 31.533 34.653 1.00 62.81 100 PRO A C 1
ATOM 757 O O . PRO A 1 100 ? 22.608 31.063 34.920 1.00 62.81 100 PRO A O 1
ATOM 760 N N . GLY A 1 101 ? 21.350 32.801 34.298 1.00 67.38 101 GLY A N 1
ATOM 761 C CA . GLY A 1 101 ? 22.450 33.734 34.147 1.00 67.38 101 GLY A CA 1
ATOM 762 C C . GLY A 1 101 ? 21.937 35.056 33.605 1.00 67.38 101 GLY A C 1
ATOM 763 O O . GLY A 1 101 ? 21.349 35.128 32.528 1.00 67.38 101 GLY A O 1
ATOM 764 N N . ARG A 1 102 ? 22.140 36.118 34.380 1.00 69.00 102 ARG A N 1
ATOM 765 C CA . ARG A 1 102 ? 21.775 37.481 34.004 1.00 69.00 102 ARG A CA 1
ATOM 766 C C . ARG A 1 102 ? 22.772 37.946 32.942 1.00 69.00 102 ARG A C 1
ATOM 768 O O . ARG A 1 102 ? 23.952 38.097 33.241 1.00 69.00 102 ARG A O 1
ATOM 775 N N . TYR A 1 103 ? 22.325 38.125 31.702 1.00 60.69 103 TYR A N 1
ATOM 776 C CA . TYR A 1 103 ? 23.176 38.666 30.642 1.00 60.69 103 TYR A CA 1
ATOM 777 C C . TYR A 1 103 ? 23.494 40.136 30.953 1.00 60.69 103 TYR A C 1
ATOM 779 O O . TYR A 1 103 ? 22.673 41.026 30.727 1.00 60.69 103 TYR A O 1
ATOM 787 N N . TYR A 1 104 ? 24.674 40.386 31.519 1.00 70.75 104 TYR A N 1
ATOM 788 C CA . TYR A 1 104 ? 25.259 41.717 31.626 1.00 70.75 104 TYR A CA 1
ATOM 789 C C . TYR A 1 104 ? 25.908 42.012 30.276 1.00 70.75 104 TYR A C 1
ATOM 791 O O . TYR A 1 104 ? 26.999 41.525 29.990 1.00 70.75 104 TYR A O 1
ATOM 799 N N . GLY A 1 105 ? 25.174 42.721 29.413 1.00 67.44 105 GLY A N 1
ATOM 800 C CA . GLY A 1 105 ? 25.652 43.127 28.093 1.00 67.44 105 GLY A CA 1
ATOM 801 C C . GLY A 1 105 ? 27.012 43.840 28.138 1.00 67.44 105 GLY A C 1
ATOM 802 O O . GLY A 1 105 ? 27.492 44.205 29.214 1.00 67.44 105 GLY A O 1
ATOM 803 N N . PRO A 1 106 ? 27.647 44.042 26.972 1.00 70.44 106 PRO A N 1
ATOM 804 C CA . PRO A 1 106 ? 28.979 44.633 26.890 1.00 70.44 106 PRO A CA 1
ATOM 805 C C . PRO A 1 106 ? 29.036 45.973 27.647 1.00 70.44 106 PRO A C 1
ATOM 807 O O . PRO A 1 106 ? 28.070 46.743 27.586 1.00 70.44 106 PRO A O 1
ATOM 810 N N . PRO A 1 107 ? 30.125 46.247 28.393 1.00 69.69 107 PRO A N 1
ATOM 811 C CA . PRO A 1 107 ? 30.191 47.381 29.308 1.00 69.69 107 PRO A CA 1
ATOM 812 C C . PRO A 1 107 ? 29.918 48.686 28.560 1.00 69.69 107 PRO A C 1
ATOM 814 O O . PRO A 1 107 ? 30.525 48.960 27.521 1.00 69.69 107 PRO A O 1
ATOM 817 N N . LYS A 1 108 ? 28.994 49.499 29.087 1.00 62.50 108 LYS A N 1
ATOM 818 C CA . LYS A 1 108 ? 28.768 50.842 28.558 1.00 62.50 108 LYS A CA 1
ATOM 819 C C . LYS A 1 108 ? 30.043 51.655 28.793 1.00 62.50 108 LYS A C 1
ATOM 821 O O . LYS A 1 108 ? 30.429 51.908 29.931 1.00 62.50 108 LYS A O 1
ATOM 826 N N . ARG A 1 109 ? 30.716 52.022 27.704 1.00 62.56 109 ARG A N 1
ATOM 827 C CA . ARG A 1 109 ? 31.828 52.973 27.700 1.00 62.56 109 ARG A CA 1
ATOM 828 C C . ARG A 1 109 ? 31.246 54.365 27.957 1.00 62.56 109 ARG A C 1
ATOM 830 O O . ARG A 1 109 ? 30.919 55.081 27.015 1.00 62.56 109 ARG A O 1
ATOM 837 N N . ASN A 1 110 ? 31.064 54.708 29.225 1.00 53.91 110 ASN A N 1
ATOM 838 C CA . ASN A 1 110 ? 30.692 56.054 29.639 1.00 53.91 110 ASN A CA 1
ATOM 839 C C . ASN A 1 110 ? 31.986 56.848 29.868 1.00 53.91 110 ASN A C 1
ATOM 841 O O . ASN A 1 110 ? 32.882 56.352 30.541 1.00 53.91 110 ASN A O 1
ATOM 845 N N . GLU A 1 111 ?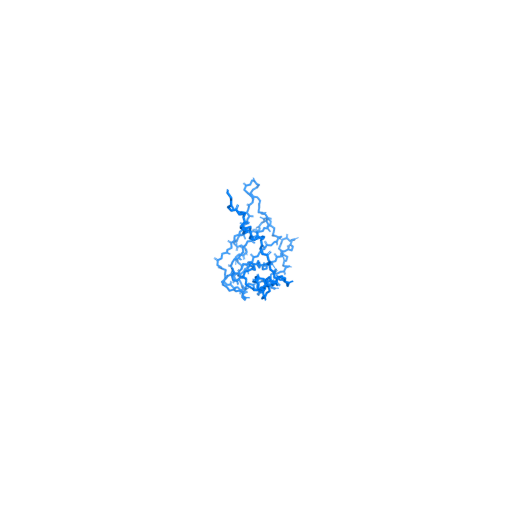 32.043 58.063 29.318 1.00 58.22 111 GLU A N 1
ATOM 846 C CA . GLU A 1 111 ? 32.907 59.166 29.774 1.00 58.22 111 GLU A CA 1
ATOM 847 C C . GLU A 1 111 ? 34.425 58.958 29.618 1.00 58.22 111 GLU A C 1
ATOM 849 O O . GLU A 1 111 ? 35.148 58.625 30.550 1.00 58.22 111 GLU A O 1
ATOM 854 N N . CYS A 1 112 ? 34.941 59.263 28.422 1.00 50.34 112 CYS A N 1
ATOM 855 C CA . CYS A 1 112 ? 36.305 59.774 28.309 1.00 50.34 112 CYS A CA 1
ATOM 856 C C . CYS A 1 112 ? 36.188 61.303 28.310 1.00 50.34 112 CYS A C 1
ATOM 858 O O . CYS A 1 112 ? 35.625 61.891 27.389 1.00 50.34 112 CYS A O 1
ATOM 860 N N . THR A 1 113 ? 36.598 61.885 29.428 1.00 57.72 113 THR A N 1
ATOM 861 C CA . THR A 1 113 ? 36.572 63.296 29.821 1.00 57.72 113 THR A CA 1
ATOM 862 C C . THR A 1 113 ? 36.996 64.280 28.735 1.00 57.72 113 THR A C 1
ATOM 864 O O . THR A 1 113 ? 38.005 64.088 28.061 1.00 57.72 113 THR A O 1
ATOM 867 N N . SER A 1 114 ? 36.247 65.380 28.669 1.00 55.44 114 SER A N 1
ATOM 868 C CA . SER A 1 114 ? 36.679 66.669 28.141 1.00 55.44 114 SER A CA 1
ATOM 869 C C . SER A 1 114 ? 37.975 67.132 28.807 1.00 55.44 114 SER A C 1
ATOM 871 O O . SER A 1 114 ? 38.042 67.179 30.038 1.00 55.44 114 SER A O 1
ATOM 873 N N . TYR A 1 115 ? 38.937 67.539 27.989 1.00 50.88 115 TYR A N 1
ATOM 874 C CA . TYR A 1 115 ? 39.866 68.629 28.268 1.00 50.88 115 TYR A CA 1
ATOM 875 C C . TYR A 1 115 ? 40.114 69.375 26.961 1.00 50.88 115 TYR A C 1
ATOM 877 O O . TYR A 1 115 ? 40.230 68.684 25.922 1.00 50.88 115 TYR A O 1
#